Protein AF-A0A7J9YMV5-F1 (afdb_monomer)

Foldseek 3Di:
DPPVPPVVVCVVQPQDDLVVLLPPPPLLVSLLVLLLSLLVSCVVCVVVVVVLVVCLVPDVVSVVVCCVVPVVRLVVSLVSSLPPQADPVLSVVLSVLSVLSNDSVSSCCVCPVVVDDSSRSSVVSSVSSNVSRPDDDDDD

Radius of gyration: 16.34 Å; Cα contacts (8 Å, |Δi|>4): 100; chains: 1; bounding box: 34×34×59 Å

Structure (mmCIF, N/CA/C/O backbone):
data_AF-A0A7J9YMV5-F1
#
_entry.id   AF-A0A7J9YMV5-F1
#
loop_
_atom_site.group_PDB
_atom_site.id
_atom_site.type_symbol
_atom_site.label_atom_id
_atom_site.label_alt_id
_atom_site.label_comp_id
_atom_site.label_asym_id
_atom_site.label_entity_id
_atom_site.label_seq_id
_atom_site.pdbx_PDB_ins_code
_atom_site.Cartn_x
_atom_site.Cartn_y
_atom_site.Cartn_z
_atom_site.occupancy
_atom_site.B_iso_or_equiv
_atom_site.auth_seq_id
_atom_site.auth_comp_id
_atom_site.auth_asym_id
_atom_site.auth_atom_id
_atom_site.pdbx_PDB_model_num
ATOM 1 N N . MET A 1 1 ? 12.460 -6.564 -27.350 1.00 39.09 1 MET A N 1
ATOM 2 C CA . MET A 1 1 ? 12.065 -5.954 -26.062 1.00 39.09 1 MET A CA 1
ATOM 3 C C . MET A 1 1 ? 10.537 -5.909 -25.984 1.00 39.09 1 MET A C 1
ATOM 5 O O . MET A 1 1 ? 9.925 -5.110 -26.681 1.00 39.09 1 MET A O 1
ATOM 9 N N . ARG A 1 2 ? 9.889 -6.844 -25.268 1.00 44.06 2 ARG A N 1
ATOM 10 C CA . ARG A 1 2 ? 8.413 -6.971 -25.214 1.00 44.06 2 ARG A CA 1
ATOM 11 C C . ARG A 1 2 ? 7.814 -5.981 -24.201 1.00 44.06 2 ARG A C 1
ATOM 13 O O . ARG A 1 2 ? 7.405 -6.380 -23.122 1.00 44.06 2 ARG A O 1
ATOM 20 N N . ILE A 1 3 ? 7.735 -4.698 -24.558 1.00 51.19 3 ILE A N 1
ATOM 21 C CA . ILE A 1 3 ? 6.990 -3.681 -23.776 1.00 51.19 3 ILE A CA 1
ATOM 22 C C . ILE A 1 3 ? 5.476 -3.733 -24.101 1.00 51.19 3 ILE A C 1
ATOM 24 O O . ILE A 1 3 ? 4.644 -3.200 -23.375 1.00 51.19 3 ILE A O 1
ATOM 28 N N . ALA A 1 4 ? 5.079 -4.465 -25.148 1.00 43.62 4 ALA A N 1
ATOM 29 C CA . ALA A 1 4 ? 3.692 -4.543 -25.619 1.00 43.62 4 ALA A CA 1
ATOM 30 C C . ALA A 1 4 ? 2.721 -5.319 -24.699 1.00 43.62 4 ALA A C 1
ATOM 32 O O . ALA A 1 4 ? 1.518 -5.277 -24.925 1.00 43.62 4 ALA A O 1
ATOM 33 N N . CYS A 1 5 ? 3.200 -6.018 -23.662 1.00 52.25 5 CYS A N 1
ATOM 34 C CA . CYS A 1 5 ? 2.323 -6.734 -22.722 1.00 52.25 5 CYS A CA 1
ATOM 35 C C . CYS A 1 5 ? 1.947 -5.915 -21.476 1.00 52.25 5 CYS A C 1
ATOM 37 O O . CYS A 1 5 ? 0.983 -6.273 -20.808 1.00 52.25 5 CYS A O 1
ATOM 39 N N . SER A 1 6 ? 2.656 -4.821 -21.159 1.00 50.44 6 SER A N 1
ATOM 40 C CA . SER A 1 6 ? 2.381 -4.053 -19.933 1.00 50.44 6 SER A CA 1
ATOM 41 C C . SER A 1 6 ? 1.135 -3.167 -20.049 1.00 50.44 6 SER A C 1
ATOM 43 O O . SER A 1 6 ? 0.413 -3.017 -19.074 1.00 50.44 6 SER A O 1
ATOM 45 N N . GLY A 1 7 ? 0.860 -2.609 -21.237 1.00 53.78 7 GLY A N 1
ATOM 46 C CA . GLY A 1 7 ? -0.312 -1.747 -21.466 1.00 53.78 7 GLY A CA 1
ATOM 47 C C . GLY A 1 7 ? -1.638 -2.513 -21.400 1.00 53.78 7 GLY A C 1
ATOM 48 O O . GLY A 1 7 ? -2.527 -2.140 -20.646 1.00 53.78 7 GLY A O 1
ATOM 49 N N . LEU A 1 8 ? -1.725 -3.652 -22.100 1.00 50.97 8 LEU A N 1
ATOM 50 C CA . LEU A 1 8 ? -2.914 -4.519 -22.087 1.00 50.97 8 LEU A CA 1
ATOM 51 C C . LEU A 1 8 ? -3.177 -5.148 -20.705 1.00 50.97 8 LEU A C 1
ATOM 53 O O . LEU A 1 8 ? -4.310 -5.477 -20.369 1.00 50.97 8 LEU A O 1
ATOM 57 N N . HIS A 1 9 ? -2.131 -5.350 -19.902 1.00 55.44 9 HIS A N 1
ATOM 58 C CA . HIS A 1 9 ? -2.266 -5.875 -18.546 1.00 55.44 9 HIS A CA 1
ATOM 59 C C . HIS A 1 9 ? -2.848 -4.831 -17.577 1.00 55.44 9 HIS A C 1
ATOM 61 O O . HIS A 1 9 ? -3.734 -5.166 -16.797 1.00 55.44 9 HIS A O 1
ATOM 67 N N . GLN A 1 10 ? -2.437 -3.564 -17.692 1.00 58.22 10 GLN A N 1
ATOM 68 C CA . GLN A 1 10 ? -2.950 -2.462 -16.869 1.00 58.22 10 GLN A CA 1
ATOM 69 C C . GLN A 1 10 ? -4.450 -2.194 -17.091 1.00 58.22 10 GLN A C 1
ATOM 71 O O . GLN A 1 10 ? -5.154 -1.828 -16.157 1.00 58.22 10 GLN A O 1
ATOM 76 N N . GLU A 1 11 ? -4.961 -2.414 -18.306 1.00 59.09 11 GLU A N 1
ATOM 77 C CA . GLU A 1 11 ? -6.400 -2.313 -18.602 1.00 59.09 11 GLU A CA 1
ATOM 78 C C . GLU A 1 11 ? -7.226 -3.453 -17.980 1.00 59.09 11 GLU A C 1
ATOM 80 O O . GLU A 1 11 ? -8.423 -3.293 -17.748 1.00 59.09 11 GLU A O 1
ATOM 85 N N . ARG A 1 12 ? -6.607 -4.612 -17.708 1.00 67.88 12 ARG A N 1
ATOM 86 C CA . ARG A 1 12 ? -7.294 -5.805 -17.179 1.00 67.88 12 ARG A CA 1
ATOM 87 C C . ARG A 1 12 ? -7.220 -5.917 -15.660 1.00 67.88 12 ARG A C 1
ATOM 89 O O . ARG A 1 12 ? -8.137 -6.482 -15.070 1.00 67.88 12 ARG A O 1
ATOM 96 N N . ASP A 1 13 ? -6.165 -5.396 -15.043 1.00 73.62 13 ASP A N 1
ATOM 97 C CA . ASP A 1 13 ? -6.040 -5.296 -13.589 1.00 73.62 13 ASP A CA 1
ATOM 98 C C . ASP A 1 13 ? -5.486 -3.911 -13.223 1.00 73.62 13 ASP A C 1
ATOM 100 O O . ASP A 1 13 ? -4.267 -3.727 -13.141 1.00 73.62 13 ASP A O 1
ATOM 104 N N . PRO A 1 14 ? -6.365 -2.899 -13.096 1.00 81.69 14 PRO A N 1
ATOM 105 C CA . PRO A 1 14 ? -5.928 -1.539 -12.852 1.00 81.69 14 PRO A CA 1
ATOM 106 C C . PRO A 1 14 ? -5.259 -1.427 -11.485 1.00 81.69 14 PRO A C 1
ATOM 108 O O . PRO A 1 14 ? -5.635 -2.085 -10.509 1.00 81.69 14 PRO A O 1
ATOM 111 N N . PHE A 1 15 ? -4.274 -0.536 -11.414 1.00 88.19 15 PHE A N 1
ATOM 112 C CA . PHE A 1 15 ? -3.685 -0.153 -10.143 1.00 88.19 15 PHE A CA 1
ATOM 113 C C . PHE A 1 15 ? -4.769 0.457 -9.231 1.00 88.19 15 PHE A C 1
ATOM 115 O O . PHE A 1 15 ? -5.653 1.150 -9.745 1.00 88.19 15 PHE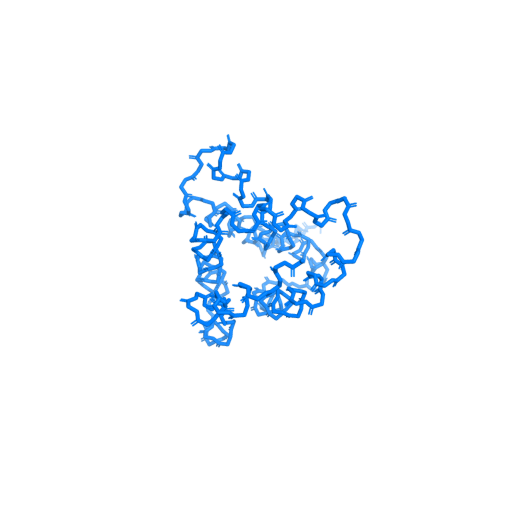 A O 1
ATOM 122 N N . PRO A 1 16 ? -4.738 0.216 -7.908 1.00 92.81 16 PRO A N 1
ATOM 123 C CA . PRO A 1 16 ? -5.768 0.734 -7.014 1.00 92.81 16 PRO A CA 1
ATOM 124 C C . PRO A 1 16 ? -5.878 2.264 -7.058 1.00 92.81 16 PRO A C 1
ATOM 126 O O . PRO A 1 16 ? -4.862 2.962 -7.059 1.00 92.81 16 PRO A O 1
ATOM 129 N N . ASP A 1 17 ? -7.114 2.770 -7.058 1.00 90.44 17 ASP A N 1
ATOM 130 C CA . ASP A 1 17 ? -7.409 4.205 -7.073 1.00 90.44 17 ASP A CA 1
ATOM 131 C C . ASP A 1 17 ? -7.622 4.735 -5.642 1.00 90.44 17 ASP A C 1
ATOM 133 O O . ASP A 1 17 ? -8.638 4.420 -5.008 1.00 90.44 17 ASP A O 1
ATOM 137 N N . PRO A 1 18 ? -6.710 5.577 -5.120 1.00 92.81 18 PRO A N 1
ATOM 138 C CA . PRO A 1 18 ? -6.858 6.144 -3.787 1.00 92.81 18 PRO A CA 1
ATOM 139 C C . PRO A 1 18 ? -8.050 7.104 -3.648 1.00 92.81 18 PRO A C 1
ATOM 141 O O . PRO A 1 18 ? -8.510 7.330 -2.524 1.00 92.81 18 PRO A O 1
ATOM 144 N N . GLY A 1 19 ? -8.601 7.632 -4.749 1.00 91.44 19 GLY A N 1
ATOM 145 C CA . GLY A 1 19 ? -9.772 8.512 -4.727 1.00 91.44 19 GLY A CA 1
ATOM 146 C C . GLY A 1 19 ? -10.977 7.883 -4.019 1.00 91.44 19 GLY A C 1
ATOM 147 O O . GLY A 1 19 ? -11.667 8.553 -3.248 1.00 91.44 19 GLY A O 1
ATOM 148 N N . ALA A 1 20 ? -11.170 6.570 -4.175 1.00 89.69 20 ALA A N 1
ATOM 149 C CA . ALA A 1 20 ? -12.240 5.829 -3.508 1.00 89.69 20 ALA A CA 1
ATOM 150 C C . ALA A 1 20 ? -12.076 5.761 -1.977 1.00 89.69 20 ALA A C 1
ATOM 152 O O . ALA A 1 20 ? -13.057 5.590 -1.250 1.00 89.69 20 ALA A O 1
ATOM 153 N N . TRP A 1 21 ? -10.850 5.886 -1.461 1.00 95.31 21 TRP A N 1
ATOM 154 C CA . TRP A 1 21 ? -10.566 5.775 -0.02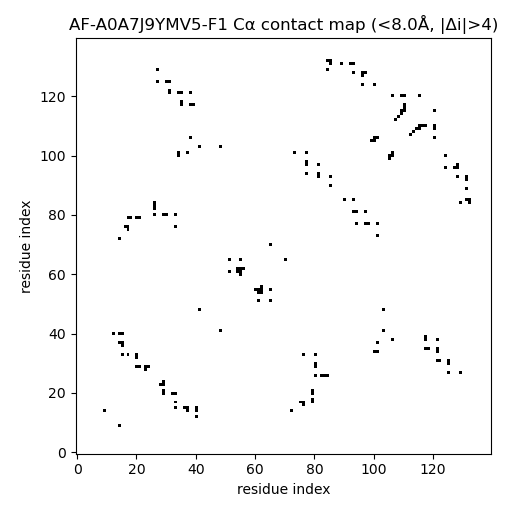8 1.00 95.31 21 TRP A CA 1
ATOM 155 C C . TRP A 1 21 ? -10.523 7.129 0.670 1.00 95.31 21 TRP A C 1
ATOM 157 O O . TRP A 1 21 ? -10.717 7.185 1.884 1.00 95.31 21 TRP A O 1
ATOM 167 N N . ALA A 1 22 ? -10.297 8.215 -0.073 1.00 91.88 22 ALA A N 1
ATOM 168 C CA . ALA A 1 22 ? -10.237 9.570 0.467 1.00 91.88 22 ALA A CA 1
ATOM 169 C C . ALA A 1 22 ? -11.520 9.962 1.226 1.00 91.88 22 ALA A C 1
ATOM 171 O O . ALA A 1 22 ? -11.449 10.671 2.225 1.00 91.88 22 ALA A O 1
ATOM 172 N N . ALA A 1 23 ? -12.678 9.432 0.813 1.00 92.19 23 ALA A N 1
ATOM 173 C CA . ALA A 1 23 ? -13.967 9.651 1.473 1.00 92.19 23 ALA A CA 1
ATOM 174 C C . ALA A 1 23 ? -14.135 8.900 2.815 1.00 92.19 23 ALA A C 1
ATOM 176 O O . ALA A 1 23 ? -15.104 9.132 3.541 1.00 92.19 23 ALA A O 1
ATOM 177 N N . ILE A 1 24 ? -13.224 7.985 3.168 1.00 95.75 24 ILE A N 1
ATOM 178 C CA . ILE A 1 24 ? -13.292 7.216 4.416 1.00 95.75 24 ILE A CA 1
ATOM 179 C C . ILE A 1 24 ? -12.729 8.065 5.563 1.00 95.75 24 ILE A C 1
ATOM 181 O O . ILE A 1 24 ? -11.518 8.203 5.709 1.00 95.75 24 ILE A O 1
ATOM 185 N N . ALA A 1 25 ? -13.621 8.586 6.411 1.00 93.06 25 ALA A N 1
ATOM 186 C CA . ALA A 1 25 ? -13.262 9.499 7.502 1.00 93.06 25 ALA A CA 1
ATOM 187 C C . ALA A 1 25 ? -12.403 8.868 8.615 1.00 93.06 25 ALA A C 1
ATOM 189 O O . ALA A 1 25 ? -11.595 9.551 9.237 1.00 93.06 25 ALA A O 1
ATOM 190 N N . ASP A 1 26 ? -12.581 7.574 8.900 1.00 93.06 26 ASP A N 1
ATOM 191 C CA . ASP A 1 26 ? -11.762 6.876 9.896 1.00 93.06 26 ASP A CA 1
ATOM 192 C C . ASP A 1 26 ? -10.417 6.476 9.264 1.00 93.06 26 ASP A C 1
ATOM 194 O O . ASP A 1 26 ? -10.394 5.592 8.396 1.00 93.06 26 ASP A O 1
ATOM 198 N N . PRO A 1 27 ? -9.288 7.056 9.712 1.00 92.81 27 PRO A N 1
ATOM 199 C CA . PRO A 1 27 ? -7.996 6.822 9.082 1.00 92.81 27 PRO A CA 1
ATOM 200 C C . PRO A 1 27 ? -7.533 5.364 9.208 1.00 92.81 27 PRO A C 1
ATOM 202 O O . PRO A 1 27 ? -6.848 4.870 8.320 1.00 92.81 27 PRO A O 1
ATOM 205 N N . VAL A 1 28 ? -7.939 4.621 10.247 1.00 94.00 28 VAL A N 1
ATOM 206 C CA . VAL A 1 28 ? -7.581 3.194 10.368 1.00 94.00 28 VAL A CA 1
ATOM 207 C C . VAL A 1 28 ? -8.391 2.353 9.387 1.00 94.00 28 VAL A C 1
ATOM 209 O O . VAL A 1 28 ? -7.857 1.426 8.778 1.00 94.00 28 VAL A O 1
ATOM 212 N N . LYS A 1 29 ? -9.678 2.669 9.193 1.00 96.19 29 LYS A N 1
ATOM 213 C CA . LYS A 1 29 ? -10.491 2.005 8.159 1.00 96.19 29 LYS A CA 1
ATOM 214 C C . LYS A 1 29 ? -9.963 2.319 6.762 1.00 96.19 29 LYS A C 1
ATOM 216 O O . LYS A 1 29 ? -9.901 1.409 5.938 1.00 96.19 29 LYS A O 1
ATOM 221 N N . ARG A 1 30 ? -9.533 3.561 6.521 1.00 97.31 30 ARG A N 1
ATOM 222 C CA . ARG A 1 30 ? -8.895 3.980 5.268 1.00 97.31 30 ARG A CA 1
ATOM 223 C C . ARG A 1 30 ? -7.610 3.195 5.003 1.00 97.31 30 ARG A C 1
ATOM 225 O O . ARG A 1 30 ? -7.477 2.624 3.926 1.00 97.31 30 ARG A O 1
ATOM 232 N N . LEU A 1 31 ? -6.731 3.067 6.003 1.00 96.81 31 LEU A N 1
ATOM 233 C CA . LEU A 1 31 ? -5.527 2.230 5.921 1.00 96.81 31 LEU A CA 1
ATOM 234 C C . LEU A 1 31 ? -5.849 0.772 5.580 1.00 96.81 31 LEU A C 1
ATOM 236 O O . LEU A 1 31 ? -5.273 0.224 4.646 1.00 96.81 31 LEU A O 1
ATOM 240 N N . ARG A 1 32 ? -6.794 0.149 6.297 1.00 98.06 32 ARG A N 1
ATOM 241 C CA . ARG A 1 32 ? -7.202 -1.240 6.025 1.00 98.06 32 ARG A CA 1
ATOM 242 C C . ARG A 1 32 ? -7.718 -1.419 4.606 1.00 98.06 32 ARG A C 1
ATOM 244 O O . ARG A 1 32 ? -7.373 -2.402 3.956 1.00 98.06 32 ARG A O 1
ATOM 251 N N . ARG A 1 33 ? -8.553 -0.487 4.135 1.00 98.12 33 ARG A N 1
ATOM 252 C CA . ARG A 1 33 ? -9.123 -0.552 2.789 1.00 98.12 33 ARG A CA 1
ATOM 253 C C . ARG A 1 33 ? -8.035 -0.413 1.729 1.00 98.12 33 ARG A C 1
ATOM 255 O O . ARG A 1 33 ? -7.944 -1.281 0.867 1.00 98.12 33 ARG A O 1
ATOM 262 N N . GLY A 1 34 ? -7.200 0.620 1.832 1.00 97.69 34 GLY A N 1
ATOM 263 C CA . GLY A 1 34 ? -6.164 0.890 0.838 1.00 97.69 34 GLY A CA 1
ATOM 264 C C . GLY A 1 34 ? -5.081 -0.181 0.783 1.00 97.69 34 GLY A C 1
ATOM 265 O O . GLY A 1 34 ? -4.776 -0.690 -0.293 1.00 97.69 34 GLY A O 1
ATOM 266 N N . LEU A 1 35 ? -4.556 -0.607 1.937 1.00 98.31 35 LEU A N 1
ATOM 267 C CA . LEU A 1 35 ? -3.563 -1.685 1.983 1.00 98.31 35 LEU A CA 1
ATOM 268 C C . LEU A 1 35 ? -4.159 -3.028 1.548 1.00 98.31 35 LEU A C 1
ATOM 270 O O . LEU A 1 35 ? -3.484 -3.803 0.880 1.00 98.31 35 LEU A O 1
ATOM 274 N N . GLY A 1 36 ? -5.429 -3.297 1.864 1.00 98.31 36 GLY A N 1
ATOM 275 C CA . GLY A 1 36 ? -6.119 -4.498 1.393 1.00 98.31 36 GLY A CA 1
ATOM 276 C C . GLY A 1 36 ? -6.254 -4.551 -0.129 1.00 98.31 36 GLY A C 1
ATOM 277 O O . GLY A 1 36 ? -5.993 -5.592 -0.732 1.00 98.31 36 GLY A O 1
ATOM 278 N N . GLU A 1 37 ? -6.623 -3.437 -0.762 1.00 97.94 37 GLU A N 1
ATOM 279 C CA . GLU A 1 37 ? -6.699 -3.352 -2.223 1.00 97.94 37 GLU A CA 1
ATOM 280 C C . GLU A 1 37 ? -5.316 -3.437 -2.881 1.00 97.94 37 GLU A C 1
ATOM 282 O O . GLU A 1 37 ? -5.154 -4.194 -3.841 1.00 97.94 37 GLU A O 1
ATOM 287 N N . LEU A 1 38 ? -4.309 -2.746 -2.334 1.00 97.75 38 LEU A N 1
ATOM 288 C CA . LEU A 1 38 ? -2.934 -2.800 -2.835 1.00 97.75 38 LEU A CA 1
ATOM 289 C C . LEU A 1 38 ? -2.333 -4.202 -2.730 1.00 97.75 38 LEU A C 1
ATOM 291 O O . LEU A 1 38 ? -1.779 -4.708 -3.702 1.00 97.75 38 LEU A O 1
ATOM 295 N N . TYR A 1 39 ? -2.485 -4.871 -1.589 1.00 98.06 39 TYR A N 1
ATOM 296 C CA . TYR A 1 39 ? -1.984 -6.236 -1.419 1.00 98.06 39 TYR A CA 1
ATOM 297 C C . TYR A 1 39 ? -2.760 -7.225 -2.283 1.00 98.06 39 TYR A C 1
ATOM 299 O O . TYR A 1 39 ? -2.174 -8.172 -2.808 1.00 98.06 39 TYR A O 1
ATOM 307 N N . GLY A 1 40 ? -4.057 -6.989 -2.499 1.00 96.88 40 GLY A N 1
ATOM 308 C CA . GLY A 1 40 ? -4.848 -7.724 -3.480 1.00 96.88 40 GLY A CA 1
ATOM 309 C C . GLY A 1 40 ? -4.293 -7.581 -4.899 1.00 96.88 40 GLY A C 1
ATOM 310 O O . GLY A 1 40 ? -4.162 -8.586 -5.596 1.00 96.88 40 GLY A O 1
ATOM 311 N N . TYR A 1 41 ? -3.933 -6.362 -5.309 1.00 95.75 41 TYR A N 1
ATOM 312 C CA . TYR A 1 41 ? -3.262 -6.103 -6.584 1.00 95.75 41 TYR A CA 1
ATOM 313 C C . TYR A 1 41 ? -1.895 -6.800 -6.655 1.00 95.75 41 TYR A C 1
ATOM 315 O O . TYR A 1 41 ? -1.602 -7.458 -7.652 1.00 95.75 41 TYR A O 1
ATOM 323 N N . PHE A 1 42 ? -1.086 -6.746 -5.592 1.00 95.75 42 PHE A N 1
ATOM 324 C CA . PHE A 1 42 ? 0.196 -7.454 -5.548 1.00 95.75 42 PHE A CA 1
ATOM 325 C C . PHE A 1 42 ? 0.040 -8.963 -5.714 1.00 95.75 42 PHE A C 1
ATOM 327 O O . PHE A 1 42 ? 0.750 -9.543 -6.527 1.00 95.75 42 PHE A O 1
ATOM 334 N N . ALA A 1 43 ? -0.916 -9.595 -5.029 1.00 95.62 43 ALA A N 1
ATOM 335 C CA . ALA A 1 43 ? -1.143 -11.035 -5.166 1.00 95.62 43 ALA A CA 1
ATOM 336 C C . ALA A 1 43 ? -1.579 -11.444 -6.574 1.00 95.62 43 ALA A C 1
ATOM 338 O O . ALA A 1 43 ? -1.097 -12.447 -7.095 1.00 95.62 43 ALA A O 1
ATOM 339 N N . ARG A 1 44 ? -2.477 -10.683 -7.211 1.00 94.88 44 ARG A N 1
ATOM 340 C CA . ARG A 1 44 ? -2.916 -10.992 -8.583 1.00 94.88 44 ARG A CA 1
ATOM 341 C C . ARG A 1 44 ? -1.786 -10.846 -9.601 1.00 94.88 44 ARG A C 1
ATOM 343 O O . ARG A 1 44 ? -1.762 -11.579 -10.586 1.00 94.88 44 ARG A O 1
ATOM 350 N N . ASN A 1 45 ? -0.835 -9.951 -9.330 1.00 93.44 45 ASN A N 1
ATOM 351 C CA . ASN A 1 45 ? 0.234 -9.583 -10.257 1.00 93.44 45 ASN A CA 1
ATOM 352 C C . ASN A 1 45 ? 1.629 -10.009 -9.784 1.00 93.44 45 ASN A C 1
ATOM 354 O O . ASN A 1 45 ? 2.626 -9.531 -10.325 1.00 93.44 45 ASN A O 1
ATOM 358 N N . GLU A 1 46 ? 1.727 -10.922 -8.812 1.00 93.75 46 GLU A N 1
ATOM 359 C CA . GLU A 1 46 ? 2.982 -11.235 -8.119 1.00 93.75 46 GLU A CA 1
ATOM 360 C C . GLU A 1 46 ? 4.084 -11.662 -9.090 1.00 93.75 46 GLU A C 1
ATOM 362 O O . GLU A 1 46 ? 5.196 -11.142 -9.035 1.00 93.75 46 GLU A O 1
ATOM 367 N N . SER A 1 47 ? 3.780 -12.567 -10.025 1.00 92.12 47 SER A N 1
ATOM 368 C CA . SER A 1 47 ? 4.771 -13.040 -10.998 1.00 92.12 47 SER A CA 1
ATOM 369 C C . SER A 1 47 ? 5.275 -11.921 -11.909 1.00 92.12 47 SER A C 1
ATOM 371 O O . SER A 1 47 ? 6.465 -11.870 -12.221 1.00 92.12 47 SER A O 1
ATOM 373 N N . LEU A 1 48 ? 4.388 -11.016 -12.335 1.00 90.31 48 LEU A N 1
ATOM 374 C CA . LEU A 1 48 ? 4.772 -9.874 -13.161 1.00 90.31 48 LEU A CA 1
ATOM 375 C C . LEU A 1 48 ? 5.644 -8.904 -12.360 1.00 90.31 48 LEU A C 1
ATOM 377 O O . LEU A 1 48 ? 6.734 -8.559 -12.809 1.00 90.31 48 LEU A O 1
ATOM 381 N N . LEU A 1 49 ? 5.182 -8.499 -11.177 1.00 91.62 49 LEU A N 1
ATOM 382 C CA . LEU A 1 49 ? 5.883 -7.555 -10.309 1.00 91.62 49 LEU A CA 1
ATOM 383 C C . LEU A 1 49 ? 7.250 -8.096 -9.875 1.00 91.62 49 LEU A C 1
ATOM 385 O O . LEU A 1 49 ? 8.225 -7.352 -9.889 1.00 91.62 49 LEU A O 1
ATOM 389 N N . ALA A 1 50 ? 7.361 -9.395 -9.588 1.00 92.62 50 ALA A N 1
ATOM 390 C CA . ALA A 1 50 ? 8.629 -10.035 -9.252 1.00 92.62 50 ALA A CA 1
ATOM 391 C C . ALA A 1 50 ? 9.624 -10.041 -10.424 1.00 92.62 50 ALA A C 1
ATOM 393 O O . ALA A 1 50 ? 10.820 -9.836 -10.212 1.00 92.62 50 ALA A O 1
ATOM 394 N N . ASN A 1 51 ? 9.157 -10.259 -11.658 1.00 91.56 51 ASN A N 1
ATOM 395 C CA . ASN A 1 51 ? 10.018 -10.173 -12.841 1.00 91.56 51 ASN A CA 1
ATOM 396 C C . ASN A 1 51 ? 10.486 -8.735 -13.078 1.00 91.56 51 ASN A C 1
ATOM 398 O O . ASN A 1 51 ? 11.679 -8.505 -13.240 1.00 91.56 51 ASN A O 1
ATOM 402 N N . LEU A 1 52 ? 9.565 -7.772 -13.006 1.00 88.62 52 LEU A N 1
ATOM 403 C CA . LEU A 1 52 ? 9.881 -6.353 -13.148 1.00 88.62 52 LEU A CA 1
ATOM 404 C C . LEU A 1 52 ? 10.895 -5.884 -12.093 1.00 88.62 52 LEU A C 1
ATOM 406 O O . LEU A 1 52 ? 11.883 -5.240 -12.433 1.00 88.62 52 LEU A O 1
ATOM 410 N N . ALA A 1 53 ? 10.699 -6.264 -10.828 1.00 88.88 53 ALA A N 1
ATOM 411 C CA . ALA A 1 53 ? 11.621 -5.933 -9.746 1.00 88.88 53 ALA A CA 1
ATOM 412 C C . ALA A 1 53 ? 13.016 -6.548 -9.953 1.00 88.88 53 ALA A C 1
ATOM 414 O O . ALA A 1 53 ? 14.026 -5.881 -9.721 1.00 88.88 53 ALA A O 1
ATOM 415 N N . ARG A 1 54 ? 13.090 -7.801 -10.432 1.00 90.75 54 ARG A N 1
ATOM 416 C CA . ARG A 1 54 ? 14.363 -8.459 -10.767 1.00 90.75 54 ARG A CA 1
ATOM 417 C C . ARG A 1 54 ? 15.098 -7.713 -11.879 1.00 90.75 54 ARG A C 1
ATOM 419 O O . ARG A 1 54 ? 16.294 -7.471 -11.745 1.00 90.75 54 ARG A O 1
ATOM 426 N N . ASP A 1 55 ? 14.390 -7.344 -12.941 1.00 91.25 55 ASP A N 1
ATOM 427 C CA . ASP A 1 55 ? 14.978 -6.663 -14.094 1.00 91.25 55 ASP A CA 1
ATOM 428 C C . ASP A 1 55 ? 15.460 -5.255 -13.704 1.00 91.25 55 ASP A C 1
ATOM 430 O O . ASP A 1 55 ? 16.606 -4.893 -13.970 1.00 91.25 55 ASP A O 1
ATOM 434 N N . ALA A 1 56 ? 14.650 -4.493 -12.961 1.00 89.50 56 ALA A N 1
ATOM 435 C CA . ALA A 1 56 ? 15.023 -3.166 -12.469 1.00 89.50 56 ALA A CA 1
ATOM 436 C C . ALA A 1 56 ? 16.258 -3.176 -11.550 1.00 89.50 56 ALA A C 1
ATOM 438 O O . ALA A 1 56 ? 17.011 -2.197 -11.521 1.00 89.50 56 ALA A O 1
ATOM 439 N N . ALA A 1 57 ? 16.509 -4.267 -10.818 1.00 89.19 57 ALA A N 1
ATOM 440 C CA . ALA A 1 57 ? 17.678 -4.388 -9.947 1.00 89.19 57 ALA A CA 1
ATOM 441 C C . ALA A 1 57 ? 19.008 -4.370 -10.722 1.00 89.19 57 ALA A C 1
ATOM 443 O O . ALA A 1 57 ? 20.010 -3.889 -10.187 1.00 89.19 57 ALA A O 1
ATOM 444 N N . ILE A 1 58 ? 19.011 -4.832 -11.977 1.00 93.31 58 ILE A N 1
ATOM 445 C CA . ILE A 1 58 ? 20.222 -4.998 -12.796 1.00 93.31 58 ILE A CA 1
ATOM 446 C C . ILE A 1 58 ? 20.247 -4.136 -14.067 1.00 93.31 58 ILE A C 1
ATOM 448 O O . ILE A 1 58 ? 21.319 -3.948 -14.634 1.00 93.31 58 ILE A O 1
ATOM 452 N N . ASP A 1 59 ? 19.109 -3.576 -14.488 1.00 93.06 59 ASP A N 1
ATOM 453 C CA . ASP A 1 59 ? 18.983 -2.740 -15.685 1.00 93.06 59 ASP A CA 1
ATOM 454 C C . ASP A 1 59 ? 18.494 -1.325 -15.329 1.00 93.06 59 ASP A C 1
ATOM 456 O O . ASP A 1 59 ? 17.375 -1.122 -14.847 1.00 93.06 59 ASP A O 1
ATOM 460 N N . ALA A 1 60 ? 19.355 -0.325 -15.545 1.00 90.88 60 ALA A N 1
ATOM 461 C CA . ALA A 1 60 ? 19.060 1.067 -15.203 1.00 90.88 60 ALA A CA 1
ATOM 462 C C . ALA A 1 60 ? 17.893 1.667 -16.021 1.00 90.88 60 ALA A C 1
ATOM 464 O O . ALA A 1 60 ? 17.014 2.268 -15.400 1.00 90.88 60 ALA A O 1
ATOM 465 N N . PRO A 1 61 ? 17.797 1.464 -17.352 1.00 91.31 61 PRO A N 1
ATOM 466 C CA . PRO A 1 61 ? 16.645 1.928 -18.129 1.00 91.31 61 PRO A CA 1
ATOM 467 C C . PRO A 1 61 ? 15.310 1.342 -17.651 1.00 91.31 61 PRO A C 1
ATOM 469 O O . PRO A 1 61 ? 14.320 2.063 -17.532 1.00 91.31 61 PRO A O 1
ATOM 472 N N . THR A 1 62 ? 15.264 0.046 -17.330 1.00 86.12 62 THR A N 1
ATOM 473 C CA . THR A 1 62 ? 14.055 -0.599 -16.795 1.00 86.12 62 THR A CA 1
ATOM 474 C C . THR A 1 62 ? 13.655 0.008 -15.455 1.00 86.12 62 THR A C 1
ATOM 476 O O . THR A 1 62 ? 12.476 0.292 -15.240 1.00 86.12 62 THR A O 1
ATOM 479 N N . ARG A 1 63 ? 14.626 0.268 -14.572 1.00 89.94 63 ARG A N 1
ATOM 480 C CA . ARG A 1 63 ? 14.388 0.937 -13.287 1.00 89.94 63 ARG A CA 1
ATOM 481 C C . ARG A 1 63 ? 13.791 2.330 -13.460 1.00 89.94 63 ARG A C 1
ATOM 483 O O . ARG A 1 63 ? 12.827 2.652 -12.776 1.00 89.94 63 ARG A O 1
ATOM 490 N N . GLU A 1 64 ? 14.328 3.127 -14.379 1.00 89.62 64 GLU A N 1
ATOM 491 C CA . GLU A 1 64 ? 13.834 4.478 -14.661 1.00 89.62 64 GLU A CA 1
ATOM 492 C C . GLU A 1 64 ? 12.403 4.449 -15.216 1.00 89.62 64 GLU A C 1
ATOM 494 O O . GLU A 1 64 ? 11.530 5.171 -14.738 1.00 89.62 64 GLU A O 1
ATOM 499 N N . ILE A 1 65 ? 12.116 3.548 -16.160 1.00 87.56 65 ILE A N 1
ATOM 500 C CA . ILE A 1 65 ? 10.761 3.376 -16.704 1.00 87.56 65 ILE A CA 1
ATOM 501 C C . ILE A 1 65 ? 9.779 2.929 -15.614 1.00 87.56 65 ILE A C 1
ATOM 503 O O . ILE A 1 65 ? 8.640 3.399 -15.581 1.00 87.56 65 ILE A O 1
ATOM 507 N N . MET A 1 66 ? 10.192 2.018 -14.729 1.00 85.25 66 MET A N 1
ATOM 508 C CA . MET A 1 66 ? 9.362 1.596 -13.601 1.00 85.25 66 MET A CA 1
ATOM 509 C C . MET A 1 66 ? 9.099 2.742 -12.632 1.00 85.25 66 MET A C 1
ATOM 511 O O . MET A 1 66 ? 7.945 2.934 -12.258 1.00 85.25 66 MET A O 1
ATOM 515 N N . ALA A 1 67 ? 10.126 3.511 -12.267 1.00 87.12 67 ALA A N 1
ATOM 516 C CA . ALA A 1 67 ? 9.988 4.685 -11.412 1.00 87.12 67 ALA A CA 1
ATOM 517 C C . ALA A 1 67 ? 8.969 5.671 -12.005 1.00 87.12 67 ALA A C 1
ATOM 519 O O . ALA A 1 67 ? 7.958 5.969 -11.374 1.00 87.12 67 ALA A O 1
ATOM 520 N N . LEU A 1 68 ? 9.133 6.041 -13.279 1.00 88.31 68 LEU A N 1
ATOM 521 C CA . LEU A 1 68 ? 8.226 6.954 -13.984 1.00 88.31 68 LEU A CA 1
ATOM 522 C C . LEU A 1 68 ? 6.761 6.489 -13.992 1.00 88.31 68 LEU A C 1
ATOM 524 O O . LEU A 1 68 ? 5.851 7.317 -13.990 1.00 88.31 68 LEU A O 1
ATOM 528 N N . ARG A 1 69 ? 6.514 5.174 -14.025 1.00 85.62 69 ARG A N 1
ATOM 529 C CA . ARG A 1 69 ? 5.155 4.610 -14.080 1.00 85.62 69 ARG A CA 1
ATOM 530 C C . ARG A 1 69 ? 4.544 4.351 -12.708 1.00 85.62 69 ARG A C 1
ATOM 532 O O . ARG A 1 69 ? 3.336 4.497 -12.558 1.00 85.62 69 ARG A O 1
ATOM 539 N N . MET A 1 70 ? 5.351 3.937 -11.735 1.00 86.56 70 MET A N 1
ATOM 540 C CA . MET A 1 70 ? 4.870 3.450 -10.441 1.00 86.56 70 MET A CA 1
ATOM 541 C C . MET A 1 70 ? 4.967 4.497 -9.335 1.00 86.56 70 MET A C 1
ATOM 543 O O . MET A 1 70 ? 4.140 4.474 -8.426 1.00 86.56 70 MET A O 1
ATOM 547 N N . GLU A 1 71 ? 5.923 5.428 -9.400 1.00 89.56 71 GLU A N 1
ATOM 548 C CA . GLU A 1 71 ? 6.083 6.452 -8.364 1.00 89.56 71 GLU A CA 1
ATOM 549 C C . GLU A 1 71 ? 4.865 7.376 -8.255 1.00 89.56 71 GLU A C 1
ATOM 551 O O . GLU A 1 71 ? 4.378 7.536 -7.135 1.00 89.56 71 GLU A O 1
ATOM 556 N N . PRO A 1 72 ? 4.299 7.940 -9.347 1.00 91.88 72 PRO A N 1
ATOM 557 C CA . PRO A 1 72 ? 3.141 8.824 -9.221 1.00 91.88 72 PRO A CA 1
ATOM 558 C C . PRO A 1 72 ? 1.914 8.175 -8.548 1.00 91.88 72 PRO A C 1
ATOM 560 O O . PRO A 1 72 ? 1.392 8.763 -7.595 1.00 91.88 72 PRO A O 1
ATOM 563 N N . PRO A 1 73 ? 1.443 6.975 -8.954 1.00 91.56 73 PRO A N 1
ATOM 564 C CA . PRO A 1 73 ? 0.294 6.360 -8.294 1.00 91.56 73 PRO A CA 1
ATOM 565 C C . PRO A 1 73 ? 0.605 5.899 -6.860 1.00 91.56 73 PRO A C 1
ATOM 567 O O . PRO A 1 73 ? -0.248 6.045 -5.983 1.00 91.56 73 PRO A O 1
ATOM 570 N N . LEU A 1 74 ? 1.820 5.412 -6.570 1.00 93.62 74 LEU A N 1
ATOM 571 C CA . LEU A 1 74 ? 2.215 5.068 -5.197 1.00 93.62 74 LEU A CA 1
ATOM 572 C C . LEU A 1 74 ? 2.285 6.302 -4.291 1.00 93.62 74 LEU A C 1
ATOM 574 O O . LEU A 1 74 ? 1.850 6.237 -3.142 1.00 93.62 74 LEU A O 1
ATOM 578 N N . ALA A 1 75 ? 2.769 7.437 -4.801 1.00 93.81 75 ALA A N 1
ATOM 579 C CA . ALA A 1 75 ? 2.785 8.699 -4.069 1.00 93.81 75 ALA A CA 1
ATOM 580 C C . ALA A 1 75 ? 1.362 9.178 -3.737 1.00 93.81 75 ALA A C 1
ATOM 582 O O . ALA A 1 75 ? 1.102 9.588 -2.606 1.00 93.81 75 ALA A O 1
ATOM 583 N N . ALA A 1 76 ? 0.418 9.055 -4.676 1.00 94.94 76 ALA A N 1
ATOM 584 C CA . ALA A 1 76 ? -0.987 9.394 -4.439 1.00 94.94 76 ALA A CA 1
ATOM 585 C C . ALA A 1 76 ? -1.630 8.503 -3.360 1.00 94.94 76 ALA A C 1
ATOM 587 O O . ALA A 1 76 ? -2.338 9.002 -2.477 1.00 94.94 76 ALA A O 1
ATOM 588 N N . ILE A 1 77 ? -1.343 7.196 -3.385 1.00 96.62 77 ILE A N 1
ATOM 589 C CA . ILE A 1 77 ? -1.748 6.269 -2.322 1.00 96.62 77 ILE A CA 1
ATOM 590 C C . ILE A 1 77 ? -1.134 6.691 -0.985 1.00 96.62 77 ILE A C 1
ATOM 592 O O . ILE A 1 77 ? -1.853 6.802 0.008 1.00 96.62 77 ILE A O 1
ATOM 596 N N . ARG A 1 78 ? 0.175 6.960 -0.952 1.00 96.19 78 ARG A N 1
ATOM 597 C CA . ARG A 1 78 ? 0.896 7.347 0.265 1.00 96.19 78 ARG A CA 1
ATOM 598 C C . ARG A 1 78 ? 0.289 8.580 0.913 1.00 96.19 78 ARG A C 1
ATOM 600 O O . ARG A 1 78 ? 0.021 8.542 2.108 1.00 96.19 78 ARG A O 1
ATOM 607 N N . GLU A 1 79 ? 0.036 9.639 0.150 1.00 94.44 79 GLU A N 1
ATOM 608 C CA . GLU A 1 79 ? -0.553 10.865 0.699 1.00 94.44 79 GLU A CA 1
ATOM 609 C C . GLU A 1 79 ? -1.986 10.643 1.191 1.00 94.44 79 GLU A C 1
ATOM 611 O O . GLU A 1 79 ? -2.327 11.056 2.300 1.00 94.44 79 GLU A O 1
ATOM 616 N N . THR A 1 80 ? -2.800 9.905 0.432 1.00 95.81 80 THR A N 1
ATOM 617 C CA . THR A 1 80 ? -4.179 9.578 0.831 1.00 95.81 80 THR A CA 1
ATOM 618 C C . THR A 1 80 ? -4.221 8.763 2.122 1.00 95.81 80 THR A C 1
ATOM 620 O O . THR A 1 80 ? -5.073 8.986 2.982 1.00 95.81 80 THR A O 1
ATOM 623 N N . LEU A 1 81 ? -3.296 7.816 2.278 1.00 95.44 81 LEU A N 1
ATOM 624 C CA . LEU A 1 81 ? -3.198 6.998 3.480 1.00 95.44 81 LEU A CA 1
ATOM 625 C C . LEU A 1 81 ? -2.567 7.755 4.652 1.00 95.44 81 LEU A C 1
ATOM 627 O O . LEU A 1 81 ? -2.966 7.509 5.784 1.00 95.44 81 LEU A O 1
ATOM 631 N N . ALA A 1 82 ? -1.629 8.674 4.402 1.00 93.69 82 ALA A N 1
ATOM 632 C CA . ALA A 1 82 ? -0.964 9.479 5.428 1.00 93.69 82 ALA A CA 1
ATOM 633 C C . ALA A 1 82 ? -1.867 10.547 6.056 1.00 93.69 82 ALA A C 1
ATOM 635 O O . ALA A 1 82 ? -1.603 10.997 7.177 1.00 93.69 82 ALA A O 1
ATOM 636 N N . ASP A 1 83 ? -2.888 10.988 5.325 1.00 91.12 83 ASP A N 1
ATOM 637 C CA . ASP A 1 83 ? -3.792 12.041 5.756 1.00 91.12 83 ASP A CA 1
ATOM 638 C C . ASP A 1 83 ? -4.415 11.735 7.140 1.00 91.12 83 ASP A C 1
ATOM 640 O O . ASP A 1 83 ? -4.725 10.590 7.481 1.00 91.12 83 ASP A O 1
ATOM 644 N N . GLY A 1 84 ? -4.546 12.760 7.985 1.00 84.25 84 GLY A N 1
ATOM 645 C CA . GLY A 1 84 ? -5.171 12.665 9.313 1.00 84.25 84 GLY A CA 1
ATOM 646 C C . GLY A 1 84 ? -4.546 11.694 10.336 1.00 84.25 84 GLY A C 1
ATOM 647 O O . GLY A 1 84 ? -5.136 11.488 11.399 1.00 84.25 84 GLY A O 1
ATOM 648 N N . LEU A 1 85 ? -3.390 11.069 10.063 1.00 82.38 85 LEU A N 1
ATOM 649 C CA . LEU A 1 85 ? -2.838 10.026 10.942 1.00 82.38 85 LEU A CA 1
ATOM 650 C C . LEU A 1 85 ? -2.022 10.558 12.127 1.00 82.38 85 LEU A C 1
ATOM 652 O O . LEU A 1 85 ? -2.206 10.062 13.239 1.00 82.38 85 LEU A O 1
ATOM 656 N N . VAL A 1 86 ? -1.113 11.518 11.923 1.00 80.94 86 VAL A N 1
ATOM 657 C CA . VAL A 1 86 ? -0.176 11.969 12.974 1.00 80.94 86 VAL A CA 1
ATOM 658 C C . VAL A 1 86 ? 0.144 13.465 12.902 1.00 80.94 86 VAL A C 1
ATOM 660 O O . VAL A 1 86 ? 0.032 14.095 11.853 1.00 80.94 86 VAL A O 1
ATOM 663 N N . SER A 1 87 ? 0.629 14.014 14.018 1.00 76.31 87 SER A N 1
ATOM 664 C CA . SER A 1 87 ? 1.218 15.354 14.114 1.00 76.31 87 SER A CA 1
ATOM 665 C C . SER A 1 87 ? 2.537 15.485 13.337 1.00 76.31 87 SER A C 1
ATOM 667 O O . SER A 1 87 ? 3.245 14.505 13.092 1.00 76.31 87 SER A O 1
ATOM 669 N N . ALA A 1 88 ? 2.924 16.723 13.007 1.00 77.31 88 ALA A N 1
ATOM 670 C CA . ALA A 1 88 ? 4.117 17.019 12.203 1.00 77.31 88 ALA A CA 1
ATOM 671 C C . ALA A 1 88 ? 5.412 16.361 12.734 1.00 77.31 88 ALA A C 1
ATOM 673 O O . ALA A 1 88 ? 6.199 15.829 11.953 1.00 77.31 88 ALA A O 1
ATOM 674 N N . ASN A 1 89 ? 5.602 16.305 14.058 1.00 82.62 89 ASN A N 1
ATOM 675 C CA . ASN A 1 89 ? 6.774 15.692 14.704 1.00 82.62 89 ASN A CA 1
ATOM 676 C C . ASN A 1 89 ? 6.914 14.170 14.469 1.00 82.62 89 ASN A C 1
ATOM 678 O O . ASN A 1 89 ? 8.014 13.627 14.568 1.00 82.62 89 ASN A O 1
ATOM 682 N N . ARG A 1 90 ? 5.822 13.474 14.132 1.00 86.62 90 ARG A N 1
ATOM 683 C CA . ARG A 1 90 ? 5.797 12.030 13.849 1.00 86.62 90 ARG A CA 1
ATOM 684 C C . ARG A 1 90 ? 5.634 11.720 12.367 1.00 86.62 90 ARG A C 1
ATOM 686 O O . ARG A 1 90 ? 5.766 10.559 11.983 1.00 86.62 90 ARG A O 1
ATOM 693 N N . ARG A 1 91 ? 5.426 12.743 11.529 1.00 89.00 91 ARG A N 1
ATOM 694 C CA . ARG A 1 91 ? 5.189 12.579 10.091 1.00 89.00 91 ARG A CA 1
ATOM 695 C C . ARG A 1 91 ? 6.326 11.824 9.406 1.00 89.00 91 ARG A C 1
ATOM 697 O O . ARG A 1 91 ? 6.045 10.927 8.627 1.00 89.00 91 ARG A O 1
ATOM 704 N N . ARG A 1 92 ? 7.590 12.076 9.770 1.00 91.69 92 ARG A N 1
ATOM 705 C CA . ARG A 1 92 ? 8.736 11.341 9.195 1.00 91.69 92 ARG A CA 1
ATOM 706 C C . ARG A 1 92 ? 8.673 9.824 9.436 1.00 91.69 92 ARG A C 1
ATOM 708 O O . ARG A 1 92 ? 8.960 9.052 8.533 1.00 91.69 92 ARG A O 1
ATOM 715 N N . HIS A 1 93 ? 8.280 9.400 10.641 1.00 92.81 93 HIS A N 1
ATOM 716 C CA . HIS A 1 93 ? 8.195 7.979 10.995 1.00 92.81 93 HIS A CA 1
ATOM 717 C C . HIS A 1 93 ? 6.981 7.334 10.334 1.00 92.81 93 HIS A C 1
ATOM 719 O O . HIS A 1 93 ? 7.087 6.225 9.825 1.00 92.81 93 HIS A O 1
ATOM 725 N N . LEU A 1 94 ? 5.853 8.051 10.290 1.00 93.44 94 LEU A N 1
ATOM 726 C CA . LEU A 1 94 ? 4.666 7.606 9.568 1.00 93.44 94 LEU A CA 1
ATOM 727 C C . LEU A 1 94 ? 4.984 7.350 8.094 1.00 93.44 94 LEU A C 1
ATOM 729 O O . LEU A 1 94 ? 4.659 6.290 7.575 1.00 93.44 94 LEU A O 1
ATOM 733 N N . LEU A 1 95 ? 5.629 8.316 7.444 1.00 93.69 95 LEU A N 1
ATOM 734 C CA . LEU A 1 95 ? 5.990 8.228 6.037 1.00 93.69 95 LEU A CA 1
ATOM 735 C C . LEU A 1 95 ? 6.941 7.054 5.766 1.00 93.69 95 LEU A C 1
ATOM 737 O O . LEU A 1 95 ? 6.711 6.322 4.813 1.00 93.69 95 LEU A O 1
ATOM 741 N N . ALA A 1 96 ? 7.923 6.810 6.639 1.00 95.50 96 ALA A N 1
ATOM 742 C CA . ALA A 1 96 ? 8.820 5.661 6.515 1.00 95.50 96 ALA A CA 1
ATOM 743 C C . ALA A 1 96 ? 8.095 4.309 6.664 1.00 95.50 96 ALA A C 1
ATOM 745 O O . ALA A 1 96 ? 8.366 3.374 5.917 1.00 95.50 96 ALA A O 1
ATOM 746 N N . VAL A 1 97 ? 7.152 4.189 7.607 1.00 96.50 97 VAL A N 1
ATOM 747 C CA . VAL A 1 97 ? 6.352 2.959 7.748 1.00 96.50 97 VAL A CA 1
ATOM 748 C C . VAL A 1 97 ? 5.378 2.798 6.580 1.00 96.50 97 VAL A C 1
ATOM 750 O O . VAL A 1 97 ? 5.154 1.676 6.138 1.00 96.50 97 VAL A O 1
ATOM 753 N N . LEU A 1 98 ? 4.834 3.892 6.039 1.00 96.88 98 LEU A N 1
ATOM 754 C CA . LEU A 1 98 ? 4.034 3.842 4.816 1.00 96.88 98 LEU A CA 1
ATOM 755 C C . LEU A 1 98 ? 4.864 3.368 3.625 1.00 96.88 98 LEU A C 1
ATOM 757 O O . LEU A 1 98 ? 4.380 2.532 2.878 1.00 96.88 98 LEU A O 1
ATOM 761 N N . ASP A 1 99 ? 6.109 3.817 3.479 1.00 96.94 99 ASP A N 1
ATOM 762 C CA . ASP A 1 99 ? 6.982 3.338 2.401 1.00 96.94 99 ASP A CA 1
ATOM 763 C C . ASP A 1 99 ? 7.169 1.816 2.476 1.00 96.94 99 ASP A C 1
ATOM 765 O O . ASP A 1 99 ? 7.032 1.134 1.466 1.00 96.94 99 ASP A O 1
ATOM 769 N N . LEU A 1 100 ? 7.365 1.264 3.680 1.00 97.94 100 LEU A N 1
ATOM 770 C CA . LEU A 1 100 ? 7.415 -0.189 3.890 1.00 97.94 100 LEU A CA 1
ATOM 771 C C . LEU A 1 100 ? 6.070 -0.873 3.616 1.00 97.94 100 LEU A C 1
ATOM 773 O O . LEU A 1 100 ? 6.025 -1.965 3.058 1.00 97.94 100 LEU A O 1
ATOM 777 N N . ALA A 1 101 ? 4.959 -0.255 4.013 1.00 98.00 101 ALA A N 1
ATOM 778 C CA . ALA A 1 101 ? 3.629 -0.809 3.785 1.00 98.00 101 ALA A CA 1
ATOM 779 C C . ALA A 1 101 ? 3.251 -0.837 2.294 1.00 98.00 101 ALA A C 1
ATOM 781 O O . ALA A 1 101 ? 2.489 -1.715 1.893 1.00 98.00 101 ALA A O 1
ATOM 782 N N . LEU A 1 102 ? 3.773 0.094 1.491 1.00 97.62 102 LEU A N 1
ATOM 783 C CA . LEU A 1 102 ? 3.524 0.204 0.051 1.00 97.62 102 LEU A CA 1
ATOM 784 C C . LEU A 1 102 ? 4.556 -0.544 -0.808 1.00 97.62 102 LEU A C 1
ATOM 786 O O . LEU A 1 102 ? 4.347 -0.702 -2.010 1.00 97.62 102 LEU A O 1
ATOM 790 N N . ASP A 1 103 ? 5.647 -1.015 -0.208 1.00 96.50 103 ASP A N 1
ATOM 791 C CA . ASP A 1 103 ? 6.712 -1.739 -0.892 1.00 96.50 103 ASP A CA 1
ATOM 792 C C . ASP A 1 103 ? 6.335 -3.205 -1.182 1.00 96.50 103 ASP A C 1
ATOM 794 O O . 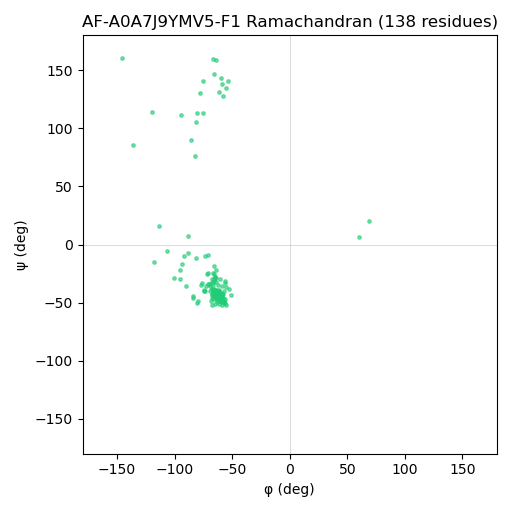ASP A 1 103 ? 5.918 -3.974 -0.307 1.00 96.50 103 ASP A O 1
ATOM 798 N N . PHE A 1 104 ? 6.534 -3.618 -2.435 1.00 95.88 104 PHE A N 1
ATOM 799 C CA . PHE A 1 104 ? 6.216 -4.967 -2.904 1.00 95.88 104 PHE A CA 1
ATOM 800 C C . PHE A 1 104 ? 7.062 -6.045 -2.214 1.00 95.88 104 PHE A C 1
ATOM 802 O O . PHE A 1 104 ? 6.540 -7.102 -1.861 1.00 95.88 104 PHE A O 1
ATOM 809 N N . HIS A 1 105 ? 8.356 -5.800 -1.982 1.00 95.94 105 HIS A N 1
ATOM 810 C CA . HIS A 1 105 ? 9.231 -6.793 -1.348 1.00 95.94 105 HIS A CA 1
ATOM 811 C C . HIS A 1 105 ? 8.906 -6.989 0.134 1.00 95.94 105 HIS A C 1
ATOM 813 O O . HIS A 1 105 ? 9.005 -8.105 0.658 1.00 95.94 105 HIS A O 1
ATOM 819 N N . SER A 1 106 ? 8.484 -5.919 0.802 1.00 97.75 106 SER A N 1
ATOM 820 C CA . SER A 1 106 ? 7.983 -5.937 2.172 1.00 97.75 106 SER A CA 1
ATOM 821 C C . SER A 1 106 ? 6.713 -6.785 2.263 1.00 97.75 106 SER A C 1
ATOM 823 O O . SER A 1 106 ? 6.657 -7.715 3.071 1.00 97.75 106 SER A O 1
ATOM 825 N N . TRP A 1 107 ? 5.739 -6.561 1.372 1.00 98.25 107 TRP A N 1
ATOM 826 C CA . TRP A 1 107 ? 4.555 -7.419 1.242 1.00 98.25 107 TRP A CA 1
ATOM 827 C C . TRP A 1 107 ? 4.917 -8.890 0.968 1.00 98.25 107 TRP A C 1
ATOM 829 O O . TRP A 1 107 ? 4.449 -9.790 1.671 1.00 98.25 107 TRP A O 1
ATOM 839 N N . GLN A 1 108 ? 5.803 -9.143 0.000 1.00 97.12 108 GLN A N 1
ATOM 840 C CA . GLN A 1 108 ? 6.233 -10.494 -0.367 1.00 97.12 108 GLN A CA 1
ATOM 841 C C . GLN A 1 108 ? 6.935 -11.206 0.799 1.00 97.12 108 GLN A C 1
ATOM 843 O O . GLN A 1 108 ? 6.784 -12.413 0.985 1.00 97.12 108 GLN A O 1
ATOM 848 N N . SER A 1 109 ? 7.680 -10.469 1.625 1.00 97.88 109 SER A N 1
ATOM 849 C CA . SER A 1 109 ? 8.312 -11.016 2.827 1.00 97.88 109 SER A CA 1
ATOM 850 C C . SER A 1 109 ? 7.276 -11.413 3.879 1.00 97.88 109 SER A C 1
ATOM 852 O O . SER A 1 109 ? 7.384 -12.500 4.444 1.00 97.88 109 SER A O 1
ATOM 854 N N . LEU A 1 110 ? 6.247 -10.590 4.106 1.00 98.25 110 LEU A N 1
ATOM 855 C CA . LEU A 1 110 ? 5.167 -10.908 5.046 1.00 98.25 110 LEU A CA 1
ATOM 856 C C . LEU A 1 110 ? 4.407 -12.177 4.636 1.00 98.25 110 LEU A C 1
ATOM 858 O O . LEU A 1 110 ? 4.178 -13.056 5.466 1.00 98.25 110 LEU A O 1
ATOM 862 N N . VAL A 1 111 ? 4.035 -12.289 3.361 1.00 97.81 111 VAL A N 1
ATOM 863 C CA . VAL A 1 111 ? 3.225 -13.417 2.879 1.00 97.81 111 VAL A CA 1
ATOM 864 C C . VAL A 1 111 ? 4.079 -14.658 2.623 1.00 97.81 111 VAL A C 1
ATOM 866 O O . VAL A 1 111 ? 3.775 -15.733 3.131 1.00 97.81 111 VAL A O 1
ATOM 869 N N . GLY A 1 112 ? 5.172 -14.522 1.874 1.00 94.19 112 GLY A N 1
ATOM 870 C CA . GLY A 1 112 ? 5.995 -15.651 1.444 1.00 94.19 112 GLY A CA 1
ATOM 871 C C . GLY A 1 112 ? 6.951 -16.161 2.520 1.00 94.19 112 GLY A C 1
ATOM 872 O O . GLY A 1 112 ? 7.009 -17.361 2.776 1.00 94.19 112 GLY A O 1
ATOM 873 N N . ARG A 1 113 ? 7.708 -15.265 3.170 1.00 94.31 113 ARG A N 1
ATOM 874 C CA . ARG A 1 113 ? 8.723 -15.665 4.164 1.00 94.31 113 ARG A CA 1
ATOM 875 C C . ARG A 1 113 ? 8.124 -15.881 5.549 1.00 94.31 113 ARG A C 1
ATOM 877 O O . ARG A 1 113 ? 8.478 -16.845 6.217 1.00 94.31 113 ARG A O 1
ATOM 884 N N . SER A 1 114 ? 7.251 -14.979 5.990 1.00 97.06 114 SER A N 1
ATOM 885 C CA . SER A 1 114 ? 6.624 -15.054 7.315 1.00 97.06 114 SER A CA 1
ATOM 886 C C . SER A 1 114 ? 5.333 -15.878 7.333 1.00 97.06 114 SER A C 1
ATOM 888 O O . SER A 1 114 ? 4.804 -16.130 8.413 1.00 97.06 114 SER A O 1
ATOM 890 N N . GLY A 1 115 ? 4.833 -16.315 6.172 1.00 97.44 115 GLY A N 1
ATOM 891 C CA . GLY A 1 115 ? 3.662 -17.190 6.069 1.00 97.44 115 GLY A CA 1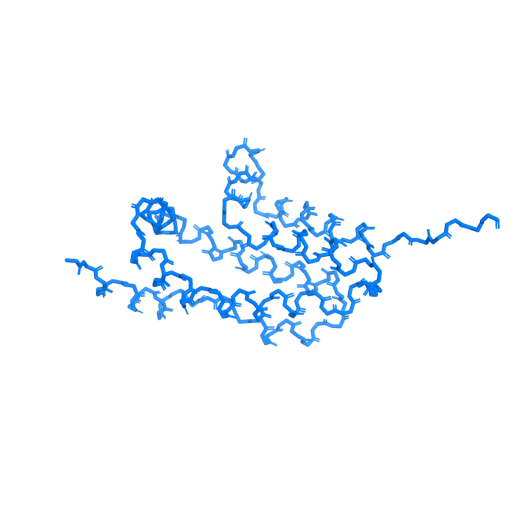
ATOM 892 C C . GLY A 1 115 ? 2.342 -16.523 6.461 1.00 97.44 115 GLY A C 1
ATOM 893 O O . GLY A 1 115 ? 1.387 -17.217 6.811 1.00 97.44 115 GLY A O 1
ATOM 894 N N . LEU A 1 116 ? 2.274 -15.188 6.454 1.00 98.50 116 LEU A N 1
ATOM 895 C CA . LEU A 1 116 ? 1.053 -14.472 6.801 1.00 98.50 116 LEU A CA 1
ATOM 896 C C . LEU A 1 116 ? 0.038 -14.543 5.661 1.00 98.50 116 LEU A C 1
ATOM 898 O O . LEU A 1 116 ? 0.363 -14.371 4.489 1.00 98.50 116 LEU A O 1
ATOM 902 N N . SER A 1 117 ? -1.237 -14.702 6.010 1.00 98.00 117 SER A N 1
ATOM 903 C CA . SER A 1 117 ? -2.313 -14.422 5.060 1.00 98.00 117 SER A CA 1
ATOM 904 C C . SER A 1 117 ? -2.325 -12.940 4.677 1.00 98.00 117 SER A C 1
ATOM 906 O O . SER A 1 117 ? -1.892 -12.077 5.443 1.00 98.00 117 SER A O 1
ATOM 908 N N . GLN A 1 118 ? -2.938 -12.625 3.536 1.00 96.81 118 GLN A N 1
ATOM 909 C CA . GLN A 1 118 ? -3.141 -11.242 3.089 1.00 96.81 118 GLN A CA 1
ATOM 910 C C . GLN A 1 118 ? -3.769 -10.357 4.167 1.00 96.81 118 GLN A C 1
ATOM 912 O O . GLN A 1 118 ? -3.318 -9.243 4.422 1.00 96.81 118 GLN A O 1
ATOM 917 N N . ARG A 1 119 ? -4.784 -10.884 4.857 1.00 98.00 119 ARG A N 1
ATOM 918 C CA . ARG A 1 119 ? -5.455 -10.172 5.944 1.00 98.00 119 ARG A CA 1
ATOM 919 C C . ARG A 1 119 ? -4.514 -9.901 7.118 1.00 98.00 119 ARG A C 1
ATOM 921 O O . ARG A 1 119 ? -4.550 -8.812 7.677 1.00 98.00 119 ARG A O 1
ATOM 928 N N . GLN A 1 120 ? -3.683 -10.872 7.495 1.00 98.56 120 GLN A N 1
ATOM 929 C CA . GLN A 1 120 ? -2.703 -10.691 8.568 1.00 98.56 120 GLN A CA 1
ATOM 930 C C . GLN A 1 120 ? -1.622 -9.679 8.176 1.00 98.56 120 GLN A C 1
ATOM 932 O O . GLN A 1 120 ? -1.284 -8.831 8.994 1.00 98.56 120 GLN A O 1
ATOM 937 N N . ALA A 1 121 ? -1.131 -9.714 6.933 1.00 98.50 121 ALA A N 1
ATOM 938 C CA . ALA A 1 121 ? -0.167 -8.737 6.430 1.00 98.50 121 ALA A CA 1
ATOM 939 C C . ALA A 1 121 ? -0.723 -7.301 6.498 1.00 98.50 121 ALA A C 1
ATOM 941 O O . ALA A 1 121 ? -0.032 -6.399 6.975 1.00 98.50 121 ALA A O 1
ATOM 942 N N . VAL A 1 122 ? -1.991 -7.100 6.109 1.00 98.56 122 VAL A N 1
ATOM 943 C CA . VAL A 1 122 ? -2.684 -5.808 6.269 1.00 98.56 122 VAL A CA 1
ATOM 944 C C . VAL A 1 122 ? -2.728 -5.389 7.737 1.00 98.56 122 VAL A C 1
ATOM 946 O O . VAL A 1 122 ? -2.314 -4.280 8.059 1.00 98.56 122 VAL A O 1
ATOM 949 N N . GLU A 1 123 ? -3.198 -6.251 8.644 1.00 98.44 123 GLU A N 1
ATOM 950 C CA . GLU A 1 123 ? -3.332 -5.873 10.059 1.00 98.44 123 GLU A CA 1
ATOM 951 C C 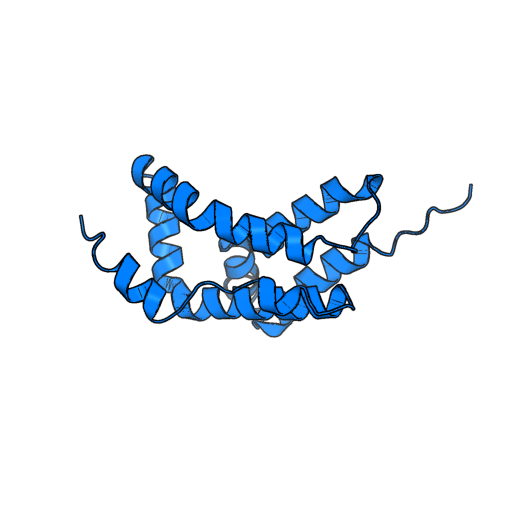. GLU A 1 123 ? -1.981 -5.603 10.741 1.00 98.44 123 GLU A C 1
ATOM 953 O O . GLU A 1 123 ? -1.916 -4.729 11.601 1.00 98.44 123 GLU A O 1
ATOM 958 N N . VAL A 1 124 ? -0.895 -6.273 10.337 1.00 98.25 124 VAL A N 1
ATOM 959 C CA . VAL A 1 124 ? 0.461 -5.972 10.832 1.00 98.25 124 VAL A CA 1
ATOM 960 C C . VAL A 1 124 ? 0.865 -4.540 10.479 1.00 98.25 124 VAL A C 1
ATOM 962 O O . VAL A 1 124 ? 1.249 -3.772 11.364 1.00 98.25 124 VAL A O 1
ATOM 965 N N . MET A 1 125 ? 0.734 -4.149 9.209 1.00 97.88 125 MET A N 1
ATOM 966 C CA . MET A 1 125 ? 1.108 -2.801 8.765 1.00 97.88 125 MET A CA 1
ATOM 967 C C . MET A 1 125 ? 0.166 -1.729 9.321 1.00 97.88 125 MET A C 1
ATOM 969 O O . MET A 1 125 ? 0.617 -0.679 9.780 1.00 97.88 125 MET A O 1
ATOM 973 N N . VAL A 1 126 ? -1.141 -2.006 9.369 1.00 97.31 126 VAL A N 1
ATOM 974 C CA . VAL A 1 126 ? -2.130 -1.121 10.003 1.00 97.31 126 VAL A CA 1
ATOM 975 C C . VAL A 1 126 ? -1.823 -0.939 11.487 1.00 97.31 126 VAL A C 1
ATOM 977 O O . VAL A 1 126 ? -1.892 0.185 11.977 1.00 97.31 126 VAL A O 1
ATOM 980 N N . GLY A 1 127 ? -1.458 -2.006 12.200 1.00 96.25 127 GLY A N 1
ATOM 981 C CA . GLY A 1 127 ? -1.061 -1.952 13.605 1.00 96.25 127 GLY A CA 1
ATOM 982 C C . GL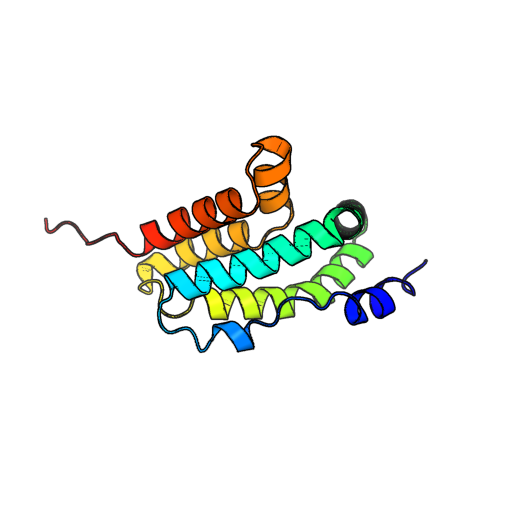Y A 1 127 ? 0.166 -1.068 13.819 1.00 96.25 127 GLY A C 1
ATOM 983 O O . GLY A 1 127 ? 0.127 -0.167 14.655 1.00 96.25 127 GLY A O 1
ATOM 984 N N . ALA A 1 128 ? 1.217 -1.252 13.014 1.00 94.81 128 ALA A N 1
ATOM 985 C CA . ALA A 1 128 ? 2.421 -0.421 13.070 1.00 94.81 128 ALA A CA 1
ATOM 986 C C . ALA A 1 128 ? 2.107 1.072 12.851 1.00 94.81 128 ALA A C 1
ATOM 988 O O . ALA A 1 128 ? 2.545 1.926 13.625 1.00 94.81 128 ALA A O 1
ATOM 989 N N . LEU A 1 129 ? 1.287 1.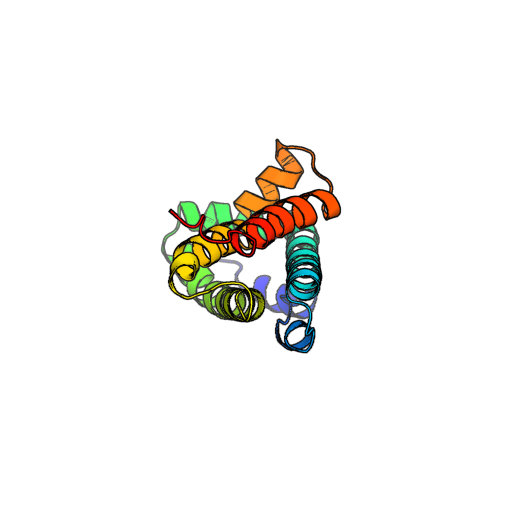387 11.844 1.00 93.88 129 LEU A N 1
ATOM 990 C CA . LEU A 1 129 ? 0.858 2.754 11.537 1.00 93.88 129 LEU A CA 1
ATOM 991 C C . LEU A 1 129 ? -0.054 3.337 12.628 1.00 93.88 129 LEU A C 1
ATOM 993 O O . LEU A 1 129 ? 0.074 4.508 12.984 1.00 93.88 129 LEU A O 1
ATOM 997 N N . ALA A 1 130 ? -0.950 2.530 13.200 1.00 90.31 130 ALA A N 1
ATOM 998 C CA . ALA A 1 130 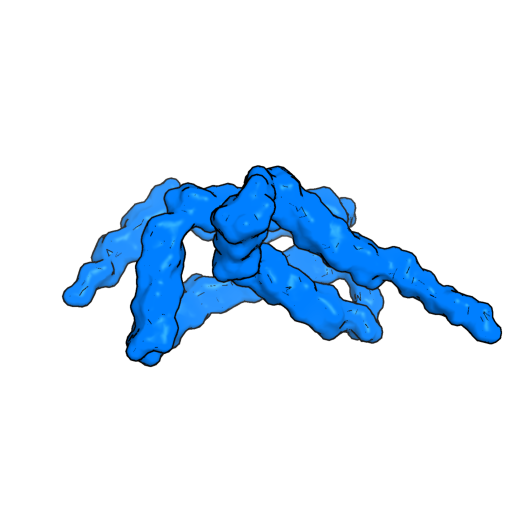? -1.846 2.945 14.275 1.00 90.31 130 ALA A CA 1
ATOM 999 C C . ALA A 1 130 ? -1.093 3.236 15.583 1.00 90.31 130 ALA A C 1
ATOM 1001 O O . ALA A 1 130 ? -1.409 4.222 16.251 1.00 90.31 130 ALA A O 1
ATOM 1002 N N . CYS A 1 131 ? -0.061 2.453 15.921 1.00 89.12 131 CYS A N 1
ATOM 1003 C CA . CYS A 1 131 ? 0.795 2.696 17.087 1.00 89.12 131 CYS A CA 1
ATOM 1004 C C . CYS A 1 131 ? 1.474 4.072 17.035 1.00 89.12 131 CYS A C 1
ATOM 1006 O O . CYS A 1 131 ? 1.601 4.747 18.058 1.00 89.12 131 CYS A O 1
ATOM 1008 N N . LEU A 1 132 ? 1.851 4.543 15.842 1.00 85.31 132 LEU A N 1
ATOM 1009 C CA . LEU A 1 13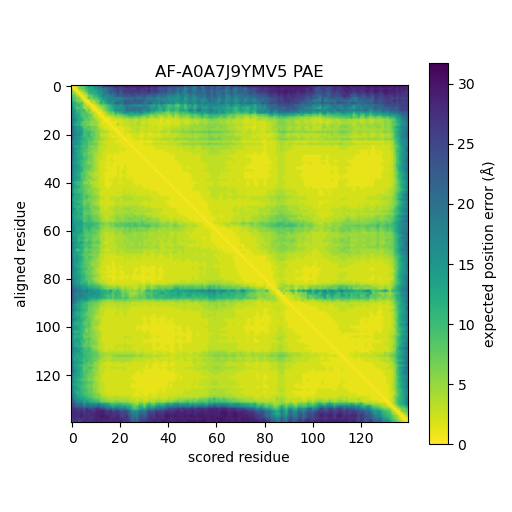2 ? 2.446 5.872 15.677 1.00 85.31 132 LEU A CA 1
ATOM 1010 C C . LEU A 1 132 ? 1.468 7.010 16.014 1.00 85.31 132 LEU A C 1
ATOM 1012 O O . LEU A 1 132 ? 1.922 8.078 16.436 1.00 85.31 132 LEU A O 1
ATOM 1016 N N . ARG A 1 133 ? 0.153 6.774 15.905 1.00 76.62 133 ARG A N 1
ATOM 1017 C CA . ARG A 1 133 ? -0.902 7.733 16.280 1.00 76.62 133 ARG A CA 1
ATOM 1018 C C . ARG A 1 133 ? -1.044 7.894 17.795 1.00 76.62 133 ARG A C 1
ATOM 1020 O O . ARG A 1 133 ? -1.340 8.985 18.263 1.00 76.62 133 ARG A O 1
ATOM 1027 N N . GLY A 1 134 ? -0.862 6.808 18.550 1.00 65.06 134 GLY A N 1
ATOM 1028 C CA . GLY A 1 134 ? -1.266 6.694 19.957 1.00 65.06 134 GLY A CA 1
ATOM 1029 C C . GLY A 1 134 ? -0.246 7.146 21.003 1.00 65.06 134 GLY A C 1
ATOM 1030 O O . GLY A 1 134 ? -0.473 6.929 22.186 1.00 65.06 134 GLY A O 1
ATOM 1031 N N . GLY A 1 135 ? 0.881 7.748 20.618 1.00 54.88 135 GLY A N 1
ATOM 1032 C CA . GLY A 1 135 ? 1.855 8.198 21.612 1.00 54.88 135 GLY A CA 1
ATOM 1033 C C . GLY A 1 135 ? 1.525 9.589 22.138 1.00 54.88 135 GLY A C 1
ATOM 1034 O O . GLY A 1 135 ? 1.997 10.592 21.602 1.00 54.88 135 GLY A O 1
ATOM 1035 N N . THR A 1 136 ? 0.740 9.625 23.207 1.00 45.41 136 THR A N 1
ATOM 1036 C CA . THR A 1 136 ? 0.697 10.744 24.145 1.00 45.41 136 THR A CA 1
ATOM 1037 C C . THR A 1 136 ? 2.102 11.009 24.680 1.00 45.41 136 THR A C 1
ATOM 1039 O O . THR A 1 136 ? 2.829 10.074 25.016 1.00 45.41 136 THR A O 1
ATOM 1042 N N . ALA A 1 137 ? 2.496 12.281 24.727 1.00 45.09 137 ALA A N 1
ATOM 1043 C CA . ALA A 1 137 ? 3.634 12.711 25.526 1.00 45.09 137 ALA A CA 1
ATOM 1044 C C . ALA A 1 137 ? 3.375 12.313 26.987 1.00 45.09 137 ALA A C 1
ATOM 1046 O O . ALA A 1 137 ? 2.304 12.621 27.514 1.00 45.09 137 ALA A O 1
ATOM 1047 N N . GLU A 1 138 ? 4.319 11.619 27.622 1.00 34.66 138 GLU A N 1
ATOM 1048 C CA . GLU A 1 138 ? 4.361 11.587 29.083 1.00 34.66 138 GLU A CA 1
ATOM 1049 C C . GLU A 1 138 ? 4.562 13.025 29.587 1.00 34.66 138 GLU A C 1
ATOM 1051 O O . GLU A 1 138 ? 5.442 13.722 29.068 1.00 34.66 138 GLU A O 1
ATOM 1056 N N . PRO A 1 139 ? 3.764 13.501 30.556 1.00 47.25 139 PRO A N 1
ATOM 1057 C CA . PRO A 1 139 ? 4.081 14.722 31.271 1.00 47.25 139 PRO A CA 1
ATOM 1058 C C . PRO A 1 139 ? 5.211 14.408 32.259 1.00 47.25 139 PRO A C 1
ATOM 1060 O O . PRO A 1 139 ? 5.024 13.623 33.189 1.00 47.25 139 PRO A O 1
ATOM 1063 N N . GLY A 1 140 ? 6.386 14.988 32.010 1.00 48.19 140 GLY A N 1
ATOM 1064 C CA . GLY A 1 140 ? 7.411 15.179 33.038 1.00 48.19 140 GLY A CA 1
ATOM 1065 C C . GLY A 1 140 ? 7.067 16.355 33.940 1.00 48.19 140 GLY A C 1
ATOM 1066 O O . GLY A 1 140 ? 6.371 17.277 33.453 1.00 48.19 140 GLY A O 1
#

Mean predicted aligned error: 6.32 Å

Sequence (140 aa):
MRIACSGLHQERDPFPDPGAWAAIADPVKRLRRGLGELYGYFARNESLLANLARDAAIDAPTREIMALRMEPPLAAIRETLADGLVSANRRRHLLAVLDLALDFHSWQSLVGRSGLSQRQAVEVMVGALACLRGGTAEPG

pLDDT: mean 87.14, std 15.46, range [34.66, 98.56]

Solvent-accessible surface area (backbone atoms only — not comparable to full-atom values): 8113 Å² total; per-residue (Å²): 133,87,66,78,57,59,64,65,45,43,76,74,58,64,79,79,66,46,75,78,41,63,77,43,83,52,50,68,60,26,36,51,52,53,46,46,49,46,52,51,52,45,65,79,39,40,73,60,54,52,51,51,53,57,46,32,75,79,32,67,69,53,33,51,55,46,46,73,65,48,46,62,61,50,50,50,38,49,52,56,54,53,46,94,51,63,58,80,93,46,40,68,60,51,52,55,52,46,52,49,64,72,30,66,68,52,51,47,39,36,37,69,74,68,65,35,51,74,70,52,44,38,51,53,47,45,48,59,57,51,56,68,49,68,69,72,79,80,86,125

Secondary structure (DSSP, 8-state):
---HHHHHHHHHSPPP-THHHHT--SHHHHHHHHHHHHHHHHHHTHHHHHHHHHHHHH-HHHHHHHHHHHHHHHHHHHHHHHTTS--HHHHHHHHHHHHHHH-HHHHHIIIIIS---HHHHHHHHHHHHHHHH--PPP--